Protein AF-A0A7C2I4U8-F1 (afdb_monomer_lite)

pLDDT: mean 87.59, std 16.63, range [35.12, 98.44]

Secondary structure (DSSP, 8-state):
-------SS-------TT----SS-SEEGGGEEEETTEEEEPP--BTTTBEETTSTT-TTSS--EEEEETTEEEEEEEE-TTGGG--S-EEEEEEEES-----

Foldseek 3Di:
DDDDDDPDLDPDDDPQPPFDFDPDAAWDFQQWDDDPNDIWHFAADPVRGIAHRHHDCTRRNDDWDWDDDDQKIKTWDWQDACRRRDGHIDIDIDIGGNDDPDD

Radius of gyration: 15.9 Å; chains: 1; bounding box: 35×32×45 Å

Sequence (103 aa):
MCGDEDHGQAVWPHPYFGATIGRVANRIAGGRFTLDGREYHLASHEQGRTHLHGGNTGFDKVLWSAEISRNRVVFSYQSPHGEEGYPGTLAVTAILPSRIRGS

Structure (mmCIF, N/CA/C/O backbone):
data_AF-A0A7C2I4U8-F1
#
_entry.id   AF-A0A7C2I4U8-F1
#
loop_
_atom_site.group_PDB
_atom_site.id
_atom_site.type_symbol
_atom_site.label_atom_id
_atom_site.label_alt_id
_atom_site.label_comp_id
_atom_site.label_asym_id
_atom_site.label_entity_id
_atom_site.label_seq_id
_atom_site.pdbx_PDB_ins_code
_atom_site.Cartn_x
_atom_site.Cartn_y
_atom_site.Cartn_z
_atom_site.occupancy
_atom_site.B_iso_or_equiv
_atom_site.auth_seq_id
_atom_site.auth_comp_id
_atom_site.auth_asym_id
_atom_site.auth_atom_id
_atom_site.pdbx_PDB_model_num
ATOM 1 N N . MET 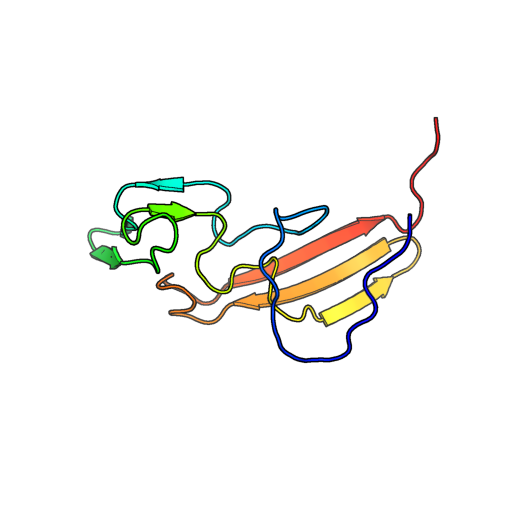A 1 1 ? 9.367 18.729 -17.547 1.00 35.12 1 MET A N 1
ATOM 2 C CA . MET A 1 1 ? 9.688 19.338 -16.244 1.00 35.12 1 MET A CA 1
ATOM 3 C C . MET A 1 1 ? 10.169 18.191 -15.370 1.00 35.12 1 MET A C 1
ATOM 5 O O . MET A 1 1 ? 9.341 17.396 -14.948 1.00 35.12 1 MET A O 1
ATOM 9 N N . CYS A 1 2 ? 11.498 18.008 -15.315 1.00 41.38 2 CYS A N 1
ATOM 10 C CA . CYS A 1 2 ? 12.206 17.084 -14.410 1.00 41.38 2 CYS A CA 1
ATOM 11 C C . CYS A 1 2 ? 11.781 17.393 -12.969 1.00 41.38 2 CYS A C 1
ATOM 13 O O . CYS A 1 2 ? 11.530 18.557 -12.686 1.00 41.38 2 CYS A O 1
ATOM 15 N N . GLY A 1 3 ? 11.598 16.438 -12.062 1.00 46.59 3 GLY A N 1
ATOM 16 C CA . GLY A 1 3 ? 12.517 15.354 -11.722 1.00 46.59 3 GLY A CA 1
ATOM 17 C C . GLY A 1 3 ? 13.136 15.772 -10.393 1.00 46.59 3 GLY A C 1
ATOM 18 O O . GLY A 1 3 ? 14.117 16.506 -10.399 1.00 46.59 3 GLY A O 1
ATOM 19 N N . ASP A 1 4 ? 12.482 15.406 -9.291 1.00 56.62 4 ASP A N 1
ATOM 20 C CA . ASP A 1 4 ? 12.911 15.789 -7.947 1.00 56.62 4 ASP A CA 1
ATOM 21 C C . ASP A 1 4 ? 14.096 14.905 -7.539 1.00 56.62 4 ASP A C 1
ATOM 23 O O . ASP A 1 4 ? 13.940 13.734 -7.189 1.00 56.62 4 ASP A O 1
ATOM 27 N N . GLU A 1 5 ? 15.299 15.466 -7.651 1.00 54.88 5 GLU A N 1
ATOM 28 C CA . GLU A 1 5 ? 16.519 14.924 -7.061 1.00 54.88 5 GLU A CA 1
ATOM 29 C C . GLU A 1 5 ? 16.598 15.388 -5.602 1.00 54.88 5 GLU A C 1
ATOM 31 O O . GLU A 1 5 ? 17.032 16.505 -5.327 1.00 54.88 5 GLU A O 1
ATOM 36 N N . ASP A 1 6 ? 16.201 14.534 -4.657 1.00 49.16 6 ASP A N 1
ATOM 37 C CA . ASP A 1 6 ? 16.681 14.662 -3.281 1.00 49.16 6 ASP A CA 1
ATOM 38 C C . ASP A 1 6 ? 16.892 13.282 -2.644 1.00 49.16 6 ASP A C 1
ATOM 40 O O . ASP A 1 6 ? 15.970 12.488 -2.456 1.00 49.16 6 ASP A O 1
ATOM 44 N N . HIS A 1 7 ? 18.153 12.977 -2.333 1.00 51.78 7 HIS A N 1
ATOM 45 C CA . HIS A 1 7 ? 18.587 11.752 -1.661 1.00 51.78 7 HIS A CA 1
ATOM 46 C C . HIS A 1 7 ? 18.585 11.942 -0.136 1.00 51.78 7 HIS A C 1
ATOM 48 O O . HIS A 1 7 ? 19.561 11.639 0.553 1.00 51.78 7 HIS A O 1
ATOM 54 N N . GLY A 1 8 ? 17.467 12.434 0.394 1.00 42.47 8 GLY A N 1
ATOM 55 C CA . GLY A 1 8 ? 17.166 12.493 1.818 1.00 42.47 8 GLY A CA 1
ATOM 56 C C . GLY A 1 8 ? 15.919 11.665 2.108 1.00 42.47 8 GLY A C 1
ATOM 57 O O . GLY A 1 8 ? 14.908 11.811 1.433 1.00 42.47 8 GLY A O 1
ATOM 58 N N . GLN A 1 9 ? 15.968 10.797 3.120 1.00 48.50 9 GLN A N 1
ATOM 59 C CA . GLN A 1 9 ? 14.842 9.982 3.618 1.00 48.50 9 GLN A CA 1
ATOM 60 C C . GLN A 1 9 ? 13.753 10.844 4.305 1.00 48.50 9 GLN A C 1
ATOM 62 O O . GLN A 1 9 ? 13.263 10.515 5.384 1.00 48.50 9 GLN A O 1
ATOM 67 N N . ALA A 1 10 ? 13.402 11.987 3.718 1.00 46.66 10 ALA A N 1
ATOM 68 C CA . ALA A 1 10 ? 12.317 12.856 4.133 1.00 46.66 10 ALA A CA 1
ATOM 69 C C . ALA A 1 10 ? 11.235 12.789 3.056 1.00 46.66 10 ALA A C 1
ATOM 71 O O . ALA A 1 10 ? 11.363 13.370 1.982 1.00 46.66 10 ALA A O 1
ATOM 72 N N . VAL A 1 11 ? 10.166 12.044 3.340 1.00 57.84 11 VAL A N 1
ATOM 73 C CA . VAL A 1 11 ? 9.030 11.922 2.424 1.00 57.84 11 VAL A CA 1
ATOM 74 C C . VAL A 1 11 ? 8.249 13.231 2.456 1.00 57.84 11 VAL A C 1
ATOM 76 O O . VAL A 1 11 ? 7.450 13.478 3.361 1.00 57.84 11 VAL A O 1
ATOM 79 N N . TRP A 1 12 ? 8.539 14.118 1.508 1.00 60.38 12 TRP A N 1
ATOM 80 C CA . TRP A 1 12 ? 7.804 15.368 1.366 1.00 60.38 12 TRP A CA 1
ATOM 81 C C . TRP A 1 12 ? 6.368 15.064 0.916 1.00 60.38 12 TRP A C 1
ATOM 83 O O . TRP A 1 12 ? 6.167 14.186 0.073 1.00 60.38 12 TRP A O 1
ATOM 93 N N . PRO A 1 13 ? 5.343 15.747 1.455 1.00 67.31 13 PRO A N 1
ATOM 94 C CA . PRO A 1 13 ? 3.971 15.541 1.012 1.00 67.31 13 PRO A CA 1
ATOM 95 C C . PRO A 1 13 ? 3.834 15.848 -0.485 1.00 67.31 13 PRO A C 1
ATOM 97 O O . PRO A 1 13 ? 3.997 16.987 -0.916 1.00 67.31 13 PRO A O 1
ATOM 100 N N . HIS A 1 14 ? 3.496 14.829 -1.273 1.00 75.62 14 HIS A N 1
ATOM 101 C CA . HIS A 1 14 ? 3.200 14.939 -2.700 1.00 75.62 14 HIS A CA 1
ATOM 102 C C . HIS A 1 14 ? 1.784 14.409 -2.982 1.00 75.62 14 HIS A C 1
ATOM 104 O O . HIS A 1 14 ? 1.302 13.512 -2.287 1.00 75.62 14 HIS A O 1
ATOM 110 N N . PRO A 1 15 ? 1.083 14.910 -4.012 1.00 81.94 15 PRO A N 1
ATOM 111 C CA . PRO A 1 15 ? -0.292 14.512 -4.313 1.00 81.94 15 PRO A CA 1
ATOM 112 C C . PRO A 1 15 ? -0.345 13.204 -5.129 1.00 81.94 15 PRO A C 1
ATOM 114 O O . PRO A 1 15 ? -1.129 13.084 -6.066 1.00 81.94 15 PRO A O 1
ATOM 117 N N . TYR A 1 16 ? 0.493 12.220 -4.777 1.00 84.19 16 TYR A N 1
ATOM 118 C CA . TYR A 1 16 ? 0.466 10.858 -5.337 1.00 84.19 16 TYR A CA 1
ATOM 119 C C . TYR A 1 16 ? 0.740 10.726 -6.853 1.00 84.19 16 TYR A C 1
ATOM 121 O O . TYR A 1 16 ? 0.333 9.742 -7.474 1.00 84.19 16 TYR A O 1
ATOM 129 N N . PHE A 1 17 ? 1.423 11.691 -7.478 1.00 86.88 17 PHE A N 1
ATOM 130 C CA . PHE A 1 17 ? 1.680 11.669 -8.923 1.00 86.88 17 PHE A CA 1
ATOM 131 C C . PHE A 1 17 ? 2.424 10.405 -9.377 1.00 86.88 17 PHE A C 1
ATOM 133 O O . PHE A 1 17 ? 3.529 10.130 -8.923 1.00 86.88 17 PHE A O 1
ATOM 140 N N . GLY A 1 18 ? 1.819 9.648 -10.300 1.00 88.75 18 GLY A N 1
ATOM 141 C CA . GLY A 1 18 ? 2.433 8.468 -10.923 1.00 88.75 18 GLY A CA 1
ATOM 142 C C . GLY A 1 18 ? 2.720 7.294 -9.976 1.00 88.75 18 GLY A C 1
ATOM 143 O O . GLY A 1 18 ? 3.333 6.319 -10.406 1.00 88.75 18 GLY A O 1
ATOM 144 N N . ALA A 1 19 ? 2.294 7.372 -8.713 1.00 93.31 19 ALA A N 1
ATOM 145 C CA . ALA A 1 19 ? 2.606 6.382 -7.692 1.00 93.31 19 ALA A CA 1
ATOM 146 C C . ALA A 1 19 ? 1.663 5.170 -7.740 1.00 93.31 19 ALA A C 1
ATOM 148 O O . ALA A 1 19 ? 0.501 5.260 -8.144 1.00 93.31 19 ALA A O 1
ATOM 149 N N . THR A 1 20 ? 2.155 4.027 -7.256 1.00 96.12 20 THR A N 1
ATOM 150 C CA . THR A 1 20 ? 1.295 2.887 -6.915 1.00 96.12 20 THR A CA 1
ATOM 151 C C . THR A 1 20 ? 0.696 3.123 -5.533 1.00 96.12 20 THR A C 1
ATOM 153 O O . THR A 1 20 ? 1.425 3.399 -4.587 1.00 96.12 20 THR A O 1
ATOM 156 N N . ILE A 1 21 ? -0.625 3.002 -5.407 1.00 96.88 21 ILE A N 1
ATOM 157 C CA . ILE A 1 21 ? -1.349 3.301 -4.168 1.00 96.88 21 ILE A CA 1
ATOM 158 C C . ILE A 1 21 ? -1.856 2.023 -3.514 1.00 96.88 21 ILE A C 1
ATOM 160 O O . ILE A 1 21 ? -2.464 1.185 -4.179 1.00 96.88 21 ILE A O 1
ATOM 164 N N . GLY A 1 22 ? -1.668 1.899 -2.200 1.00 95.94 22 GLY A N 1
ATOM 165 C CA . GLY A 1 22 ? -2.183 0.769 -1.442 1.00 95.94 22 GLY A CA 1
ATOM 166 C C . GLY A 1 22 ? -1.694 0.711 0.008 1.00 95.94 22 GLY A C 1
ATOM 167 O O . GLY A 1 22 ? -0.878 1.529 0.418 1.00 95.94 22 GLY A O 1
ATOM 168 N N . ARG A 1 23 ? -2.187 -0.247 0.808 1.00 96.38 23 ARG A N 1
ATOM 169 C CA . ARG A 1 23 ? -2.972 -1.432 0.372 1.00 96.38 23 ARG A CA 1
ATOM 170 C C . ARG A 1 23 ? -4.367 -1.137 -0.180 1.00 96.38 23 ARG A C 1
ATOM 172 O O . ARG A 1 23 ? -4.800 -1.831 -1.094 1.00 96.38 23 ARG A O 1
ATOM 179 N N . VAL A 1 24 ? -5.045 -0.107 0.324 1.00 97.19 24 VAL A N 1
ATOM 180 C CA . VAL A 1 24 ? -6.345 0.341 -0.199 1.00 97.19 24 VAL A CA 1
ATOM 181 C C . VAL A 1 24 ? -6.217 1.751 -0.758 1.00 97.19 24 VAL A C 1
ATOM 183 O O . VAL A 1 24 ? -5.786 2.678 -0.074 1.00 97.19 24 VAL A O 1
ATOM 186 N N . ALA A 1 25 ? -6.599 1.918 -2.023 1.00 95.75 25 ALA A N 1
ATOM 187 C CA . ALA A 1 25 ? -6.715 3.234 -2.630 1.00 95.75 25 ALA A CA 1
ATOM 188 C C . ALA A 1 25 ? -7.993 3.941 -2.155 1.00 95.75 25 ALA A C 1
ATOM 190 O O . ALA A 1 25 ? -9.033 3.314 -1.969 1.00 95.75 25 ALA A O 1
ATOM 191 N N . ASN A 1 26 ? -7.927 5.269 -2.048 1.00 94.75 26 ASN A N 1
ATOM 192 C CA . ASN A 1 26 ? -9.013 6.130 -1.582 1.00 94.75 26 ASN A CA 1
ATOM 193 C C . ASN A 1 26 ? -9.330 5.937 -0.085 1.00 94.75 26 ASN A C 1
ATOM 195 O O . ASN A 1 26 ? -8.435 5.593 0.683 1.00 94.75 26 ASN A O 1
ATOM 199 N N . ARG A 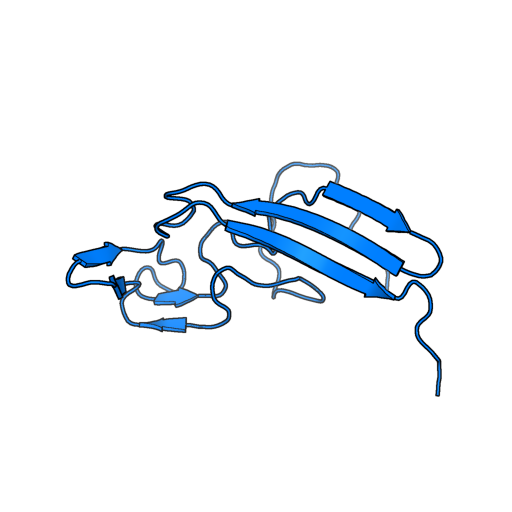1 27 ? -10.550 6.287 0.336 1.00 96.81 27 ARG A N 1
ATOM 200 C CA . ARG A 1 27 ? -10.946 6.502 1.730 1.00 96.81 27 ARG A CA 1
ATOM 201 C C . ARG A 1 27 ? -11.600 5.276 2.359 1.00 96.81 27 ARG A C 1
ATOM 203 O O . ARG A 1 27 ? -12.542 4.722 1.801 1.00 96.81 27 ARG A O 1
ATOM 210 N N . ILE A 1 28 ? -11.190 4.959 3.584 1.00 96.88 28 ILE A N 1
ATOM 211 C CA . ILE A 1 28 ? -11.926 4.107 4.521 1.00 96.88 28 ILE A CA 1
ATOM 212 C C . ILE A 1 28 ? -12.421 4.997 5.663 1.00 96.88 28 ILE A C 1
ATOM 214 O O . ILE A 1 28 ? -11.636 5.559 6.438 1.00 96.88 28 ILE A O 1
ATOM 218 N N . ALA A 1 29 ? -13.743 5.147 5.738 1.00 95.19 29 ALA A N 1
ATOM 219 C CA . ALA A 1 29 ? -14.402 6.007 6.711 1.00 95.19 29 ALA A CA 1
ATOM 220 C C . ALA A 1 29 ? -14.103 5.556 8.149 1.00 95.19 29 ALA A C 1
ATOM 222 O O . ALA A 1 29 ? -14.192 4.374 8.475 1.00 95.19 29 ALA A O 1
ATOM 223 N N . GLY A 1 30 ? -13.737 6.504 9.014 1.00 95.06 30 GLY A N 1
ATOM 224 C CA . GLY A 1 30 ? -13.404 6.214 10.412 1.00 95.06 30 GLY A CA 1
ATOM 225 C C . GLY A 1 30 ? -12.107 5.423 10.601 1.00 95.06 30 GLY A C 1
ATOM 226 O O . GLY A 1 30 ? -11.840 4.998 11.724 1.00 95.06 30 GLY A O 1
ATOM 227 N N . GLY A 1 31 ? -11.352 5.179 9.519 1.00 96.31 31 GLY A N 1
ATOM 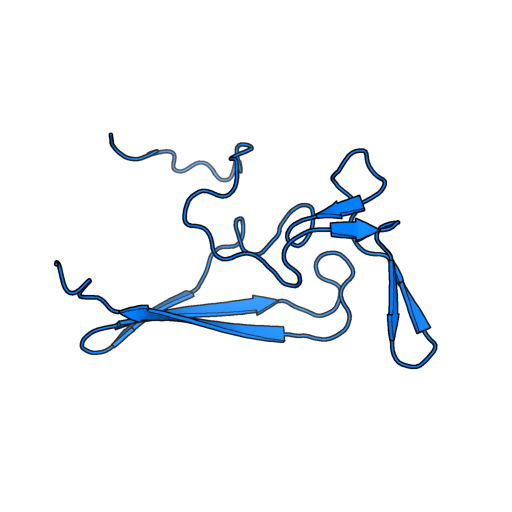228 C CA . GLY A 1 31 ? -10.106 4.422 9.545 1.00 96.31 31 GLY A CA 1
ATOM 229 C C . GLY A 1 31 ? -10.259 3.036 10.148 1.00 96.31 31 GLY A C 1
ATOM 230 O O . GLY A 1 31 ? -9.381 2.592 10.874 1.00 96.31 31 GLY A O 1
ATOM 231 N N . ARG A 1 32 ? -11.389 2.366 9.921 1.00 96.94 32 ARG A N 1
ATOM 232 C CA . ARG A 1 32 ? -11.631 1.032 10.465 1.00 96.94 32 ARG A CA 1
ATOM 233 C C . ARG A 1 32 ? -12.507 0.202 9.552 1.00 96.94 32 ARG A C 1
ATOM 235 O O . ARG A 1 32 ? -13.301 0.739 8.784 1.00 96.94 32 ARG A O 1
ATOM 242 N N . PHE A 1 33 ? -12.367 -1.107 9.660 1.00 97.12 33 PHE A N 1
ATOM 243 C CA . PHE A 1 33 ? -13.213 -2.070 8.968 1.00 97.12 33 PHE A CA 1
ATOM 244 C C . PHE A 1 33 ? -13.303 -3.363 9.778 1.00 97.12 33 PHE A C 1
ATOM 246 O O . PHE A 1 33 ? -12.503 -3.604 10.683 1.00 97.12 33 PHE A O 1
ATOM 253 N N . THR A 1 34 ? -14.278 -4.202 9.442 1.00 97.81 34 THR A N 1
ATOM 254 C CA . THR A 1 34 ? -14.457 -5.518 10.057 1.00 97.81 34 THR A CA 1
ATOM 255 C C . THR A 1 34 ? -14.088 -6.603 9.055 1.00 97.81 34 THR A C 1
ATOM 257 O O . THR A 1 34 ? -14.538 -6.568 7.912 1.00 97.81 34 THR A O 1
ATOM 260 N N . LEU A 1 35 ? -13.294 -7.575 9.494 1.00 97.06 35 LEU A N 1
ATOM 261 C CA . LEU A 1 35 ? -12.960 -8.780 8.740 1.00 97.06 35 LEU A CA 1
ATOM 262 C C . LEU A 1 35 ? -13.106 -9.979 9.678 1.00 97.06 35 LEU A C 1
ATOM 264 O O . LEU A 1 35 ? -12.586 -9.951 10.791 1.00 97.06 35 LEU A O 1
ATOM 268 N N . ASP A 1 36 ? -13.863 -10.990 9.255 1.00 97.00 36 ASP A N 1
ATOM 269 C CA . ASP A 1 36 ? -14.142 -12.208 10.033 1.00 97.00 36 ASP A CA 1
ATOM 270 C C . ASP A 1 36 ? -14.630 -11.932 11.469 1.00 97.00 36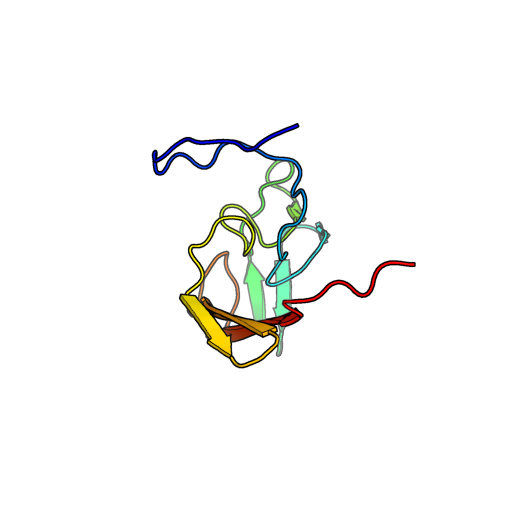 ASP A C 1
ATOM 272 O O . ASP A 1 36 ? -14.223 -12.571 12.436 1.00 97.00 36 ASP A O 1
ATOM 276 N N . GLY A 1 37 ? -15.497 -10.926 11.620 1.00 97.44 37 GLY A N 1
ATOM 277 C CA . GLY A 1 37 ? -16.065 -10.527 12.913 1.00 97.44 37 GLY A CA 1
ATOM 278 C C . GLY A 1 37 ? -15.112 -9.749 13.827 1.00 97.44 37 GLY A C 1
ATOM 279 O O . GLY A 1 37 ? -15.521 -9.339 14.912 1.00 97.44 37 GLY A O 1
ATOM 280 N N . ARG A 1 38 ? -13.869 -9.494 13.402 1.00 97.38 38 ARG A N 1
ATOM 281 C CA . ARG A 1 38 ? -12.899 -8.675 14.134 1.00 97.38 38 ARG A CA 1
ATOM 282 C C . ARG A 1 38 ? -12.788 -7.283 13.523 1.00 97.38 38 ARG A C 1
ATOM 284 O O . ARG A 1 38 ? -12.623 -7.136 12.314 1.00 97.38 38 ARG A O 1
ATOM 291 N N . GLU A 1 39 ? -12.859 -6.258 14.368 1.00 97.81 39 GLU A N 1
ATOM 292 C CA . GLU A 1 39 ? -12.595 -4.874 13.968 1.00 97.81 39 GLU A CA 1
ATOM 293 C C . GLU A 1 39 ? -11.084 -4.607 13.907 1.00 97.81 39 GLU A C 1
ATOM 295 O O . GLU A 1 39 ? -10.319 -5.025 14.782 1.00 97.81 39 GLU A O 1
ATOM 300 N N . TYR A 1 40 ? -10.664 -3.911 12.854 1.00 97.81 40 TYR A N 1
ATOM 301 C CA . TYR A 1 40 ? -9.298 -3.456 12.633 1.00 97.81 40 TYR A CA 1
ATOM 302 C C . TYR A 1 40 ? -9.279 -1.939 12.524 1.00 97.81 40 TYR A C 1
ATOM 304 O O . TYR A 1 40 ? -10.070 -1.358 11.780 1.00 97.81 40 TYR A O 1
ATOM 312 N N . HIS A 1 41 ? -8.346 -1.314 13.239 1.00 97.50 41 HIS A N 1
ATOM 313 C CA . HIS A 1 41 ? -8.094 0.119 13.169 1.00 97.50 41 HIS A CA 1
ATOM 314 C C . HIS A 1 41 ? -6.868 0.376 12.301 1.00 97.50 41 HIS A C 1
ATOM 316 O O . HIS A 1 41 ? -5.797 -0.180 12.535 1.00 97.50 41 HIS A O 1
ATOM 322 N N . LEU A 1 42 ? -7.051 1.233 11.309 1.00 97.44 42 LEU A N 1
ATOM 323 C CA . LEU A 1 42 ? -6.048 1.674 10.362 1.00 97.44 42 LEU A CA 1
ATOM 324 C C . LEU A 1 42 ? -5.537 3.066 10.727 1.00 97.44 42 LEU A C 1
ATOM 326 O O . LEU A 1 42 ? -6.249 3.891 11.310 1.00 97.44 42 LEU A O 1
ATOM 330 N N . ALA A 1 43 ? -4.311 3.361 10.313 1.00 95.56 43 ALA A N 1
ATOM 331 C CA . ALA A 1 43 ? -3.733 4.688 10.456 1.00 95.56 43 ALA A CA 1
ATOM 332 C C . ALA A 1 43 ? -4.573 5.738 9.710 1.00 95.56 43 ALA A C 1
ATOM 334 O O . ALA A 1 43 ? -4.761 5.660 8.500 1.00 95.56 43 ALA A O 1
ATOM 335 N N . SER A 1 44 ? -5.096 6.736 10.413 1.00 92.31 44 SER A N 1
ATOM 336 C CA . SER A 1 44 ? -5.932 7.774 9.802 1.00 92.31 44 SER A CA 1
ATOM 337 C C . SER A 1 44 ? -5.148 9.064 9.654 1.00 92.31 44 SER A C 1
ATOM 339 O O . SER A 1 44 ? -4.768 9.665 10.654 1.00 92.31 44 SER A O 1
ATOM 341 N N . HIS A 1 45 ? -4.931 9.503 8.415 1.00 86.88 45 HIS A N 1
ATOM 342 C CA . HIS A 1 45 ? -4.109 10.682 8.127 1.00 86.88 45 HIS A CA 1
ATOM 343 C C . HIS A 1 45 ? -4.910 11.873 7.582 1.00 86.88 45 HIS A C 1
ATOM 345 O O . HIS A 1 45 ? -4.520 13.024 7.763 1.00 86.88 45 HIS A O 1
ATOM 351 N N . GLU A 1 46 ? -6.088 11.637 6.997 1.00 87.81 46 GLU A N 1
ATOM 352 C CA . GLU A 1 46 ? -6.958 12.714 6.540 1.00 87.81 46 GLU A CA 1
ATOM 353 C C . GLU A 1 46 ? -7.750 13.207 7.753 1.00 87.81 46 GLU A C 1
ATOM 355 O O . GLU A 1 46 ? -8.670 12.542 8.243 1.00 87.81 46 GLU A O 1
ATOM 360 N N . GLN A 1 47 ? -7.308 14.349 8.289 1.00 88.25 47 GLN A N 1
ATOM 361 C CA . GLN A 1 47 ? -7.853 14.985 9.494 1.00 88.25 47 GLN A CA 1
ATOM 362 C C . GLN A 1 47 ? -7.890 14.056 10.725 1.00 88.25 47 GLN A C 1
ATOM 364 O O . GLN A 1 47 ? -8.709 14.249 11.621 1.00 88.25 47 GLN A O 1
ATOM 369 N N . GLY A 1 48 ? -7.051 13.014 10.760 1.00 85.56 48 GLY A N 1
ATOM 370 C CA . GLY A 1 48 ? -7.041 12.010 11.830 1.00 85.56 48 GLY A CA 1
ATOM 371 C C . GLY A 1 48 ? -8.279 11.104 11.881 1.00 85.56 48 GLY A C 1
ATOM 372 O O . GLY A 1 48 ? -8.450 10.365 12.846 1.00 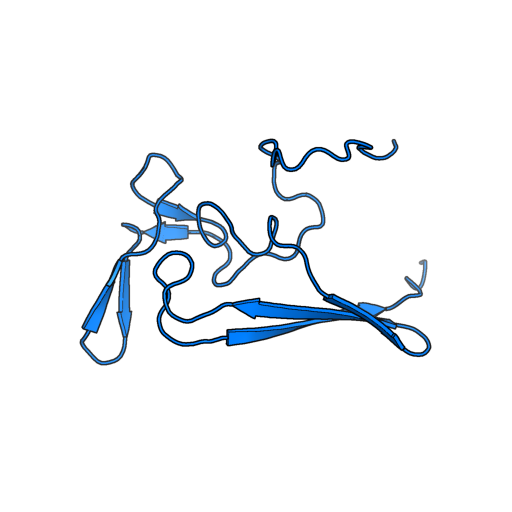85.56 48 GLY A O 1
ATOM 373 N N . ARG A 1 49 ? -9.166 11.161 10.878 1.00 90.69 49 ARG A N 1
ATOM 374 C CA . ARG A 1 49 ? -10.476 10.478 10.900 1.00 90.69 49 ARG A CA 1
ATOM 375 C C . ARG A 1 49 ? -10.653 9.454 9.796 1.00 90.69 49 ARG A C 1
ATOM 377 O O . ARG A 1 49 ? -11.416 8.505 9.960 1.00 90.69 49 ARG A O 1
ATOM 384 N N . THR A 1 50 ? -10.005 9.681 8.664 1.00 93.81 50 THR A N 1
ATOM 385 C CA . THR A 1 50 ? -10.158 8.847 7.481 1.00 93.81 50 THR A CA 1
ATOM 386 C C . THR A 1 50 ? -8.807 8.253 7.123 1.00 93.81 50 THR A C 1
ATOM 388 O O . THR A 1 50 ? -7.790 8.953 7.049 1.00 93.81 50 THR A O 1
ATOM 391 N N . HIS A 1 51 ? -8.803 6.945 6.893 1.00 96.44 51 HIS A N 1
ATOM 392 C CA . HIS A 1 51 ? -7.667 6.273 6.286 1.00 96.44 51 HIS A CA 1
ATOM 393 C C . HIS A 1 51 ? -7.742 6.515 4.783 1.00 96.44 51 HIS A C 1
ATOM 395 O O . HIS A 1 51 ? -8.748 6.174 4.164 1.00 96.44 51 HIS A O 1
ATOM 401 N N . LEU A 1 52 ? -6.728 7.146 4.205 1.00 95.94 52 LEU A N 1
ATOM 402 C CA . LEU A 1 52 ? -6.710 7.515 2.798 1.00 95.94 52 LEU A CA 1
ATOM 403 C C . LEU A 1 52 ? -5.424 6.976 2.155 1.00 95.94 52 LEU A C 1
ATOM 405 O O . LEU A 1 52 ? -4.352 7.019 2.745 1.00 95.94 52 LEU A O 1
ATOM 409 N N . HIS A 1 53 ? -5.558 6.406 0.955 1.00 95.88 53 HIS A N 1
ATOM 410 C CA . HIS A 1 53 ? -4.440 5.981 0.099 1.00 95.88 53 HIS A CA 1
ATOM 411 C C . HIS A 1 53 ? -3.385 5.086 0.774 1.00 95.88 53 HIS A C 1
ATOM 413 O O . HIS A 1 53 ? -2.208 5.143 0.433 1.00 95.88 53 HIS A O 1
ATOM 419 N N . GLY A 1 54 ? -3.809 4.221 1.694 1.00 95.31 54 GLY A N 1
ATOM 420 C CA . GLY A 1 54 ? -2.911 3.296 2.379 1.00 95.31 54 GLY A CA 1
ATOM 421 C C . GLY A 1 54 ? -2.334 3.811 3.691 1.00 95.31 54 GLY A C 1
ATOM 422 O O . GLY A 1 54 ? -1.698 3.025 4.378 1.00 95.31 54 GLY A O 1
ATOM 423 N N . GLY A 1 55 ? -2.620 5.055 4.088 1.00 94.50 55 GLY A N 1
ATOM 424 C CA . GLY A 1 55 ? -2.277 5.590 5.405 1.00 94.50 55 GLY A CA 1
ATOM 425 C C . GLY A 1 55 ? -1.112 6.574 5.379 1.00 94.50 55 GLY A C 1
ATOM 426 O O . GLY A 1 55 ? -0.914 7.319 4.416 1.00 94.50 55 GLY A O 1
ATOM 427 N N . ASN A 1 56 ? -0.355 6.618 6.472 1.00 93.38 56 ASN A N 1
ATOM 428 C CA . ASN A 1 56 ? 0.770 7.535 6.629 1.00 93.38 56 ASN A CA 1
ATOM 429 C C . ASN A 1 56 ? 1.890 7.182 5.643 1.00 93.38 56 ASN A C 1
ATOM 431 O O . ASN A 1 56 ? 2.266 8.015 4.813 1.00 93.38 56 ASN A O 1
ATOM 435 N N . THR A 1 57 ? 2.335 5.926 5.671 1.00 93.81 57 THR A N 1
ATOM 436 C CA . THR A 1 57 ? 3.376 5.351 4.815 1.00 93.81 57 THR A CA 1
ATOM 437 C C . THR A 1 57 ? 2.762 4.288 3.903 1.00 93.81 57 THR A C 1
ATOM 439 O O . THR A 1 57 ? 3.025 3.094 4.025 1.00 93.81 57 THR A O 1
ATOM 442 N N . GLY A 1 58 ? 1.894 4.734 2.992 1.00 94.50 58 GLY A N 1
ATOM 443 C CA . GLY A 1 58 ? 1.319 3.886 1.949 1.00 94.50 58 GLY A CA 1
ATOM 444 C C . GLY A 1 58 ? 2.351 3.446 0.906 1.00 94.50 58 GLY A C 1
ATOM 445 O O . GLY A 1 58 ? 3.519 3.839 0.928 1.00 94.50 58 GLY A O 1
ATOM 446 N N . PHE A 1 59 ? 1.905 2.642 -0.057 1.00 96.94 59 PHE A N 1
ATOM 447 C CA . PHE A 1 59 ? 2.742 2.120 -1.149 1.00 96.94 59 PHE A CA 1
ATOM 448 C C . PHE A 1 59 ? 3.438 3.188 -2.005 1.00 96.94 59 PHE A C 1
ATOM 450 O O . PHE A 1 59 ? 4.417 2.880 -2.686 1.00 96.94 59 PHE A O 1
ATOM 457 N N . ASP A 1 60 ? 2.966 4.429 -1.941 1.00 94.81 60 ASP A N 1
ATOM 458 C CA . ASP A 1 60 ? 3.576 5.599 -2.560 1.00 94.81 60 ASP A CA 1
ATOM 459 C C . ASP A 1 60 ? 4.890 6.031 -1.889 1.00 94.81 60 ASP A C 1
ATOM 461 O O . ASP A 1 60 ? 5.686 6.719 -2.519 1.00 94.81 60 ASP A O 1
ATOM 465 N N . LYS A 1 61 ? 5.127 5.617 -0.637 1.00 93.62 61 LYS A N 1
ATOM 466 C CA . LYS A 1 61 ? 6.244 6.078 0.208 1.00 93.62 61 LYS A CA 1
ATOM 467 C C . LYS A 1 61 ? 7.235 4.983 0.594 1.00 93.62 61 LYS A C 1
ATOM 469 O O . LYS A 1 61 ? 8.208 5.263 1.290 1.00 93.62 61 LYS A O 1
ATOM 474 N N . VAL A 1 62 ? 6.993 3.738 0.189 1.00 95.12 62 VAL A N 1
ATOM 475 C CA . VAL A 1 62 ? 7.887 2.612 0.495 1.00 95.12 62 VAL A CA 1
ATOM 476 C C . VAL A 1 62 ? 8.918 2.412 -0.610 1.00 95.12 62 VAL A C 1
ATOM 478 O O . VAL A 1 62 ? 8.662 2.680 -1.785 1.00 95.12 62 VAL A O 1
ATOM 481 N N . LEU A 1 63 ? 10.088 1.888 -0.243 1.00 95.38 63 LEU A N 1
ATOM 482 C CA . LEU A 1 63 ? 11.095 1.484 -1.215 1.00 95.38 63 LEU A CA 1
ATOM 483 C C . LEU A 1 63 ? 10.746 0.104 -1.786 1.00 95.38 63 LEU A C 1
ATOM 485 O O . LEU A 1 63 ? 10.800 -0.908 -1.086 1.00 95.38 63 LEU A O 1
ATOM 489 N N . TRP A 1 64 ? 10.408 0.071 -3.071 1.00 97.56 64 TRP A N 1
ATOM 490 C CA . TRP A 1 64 ? 10.123 -1.161 -3.802 1.00 97.56 64 TRP A CA 1
ATOM 491 C C . TRP A 1 64 ? 11.414 -1.831 -4.280 1.00 97.56 64 TRP A C 1
ATOM 493 O O . TRP A 1 64 ? 12.337 -1.164 -4.746 1.00 97.56 64 TRP A O 1
ATOM 503 N N . SER A 1 65 ? 11.455 -3.163 -4.234 1.00 97.94 65 SER A N 1
ATOM 504 C CA . SER A 1 65 ? 12.451 -3.925 -4.996 1.00 97.94 65 SER A CA 1
ATOM 505 C C . SER A 1 65 ? 12.076 -3.887 -6.473 1.00 97.94 65 SER A C 1
ATOM 507 O O . SER A 1 65 ? 10.893 -3.954 -6.797 1.00 97.94 65 SER A O 1
ATOM 509 N N . ALA A 1 66 ? 13.054 -3.788 -7.371 1.00 96.81 66 ALA A N 1
ATOM 510 C CA . ALA A 1 66 ? 12.807 -3.699 -8.806 1.00 96.81 66 ALA A CA 1
ATOM 511 C C . ALA A 1 66 ? 13.672 -4.693 -9.588 1.00 96.81 66 ALA A C 1
ATOM 513 O O . ALA A 1 66 ? 14.882 -4.776 -9.384 1.00 96.81 66 ALA A O 1
ATOM 514 N N . GLU A 1 67 ? 13.051 -5.404 -10.525 1.00 96.62 67 GLU A N 1
ATOM 515 C CA . GLU A 1 67 ? 13.717 -6.290 -11.476 1.00 96.62 67 GLU A CA 1
ATOM 516 C C . GLU A 1 67 ? 13.305 -5.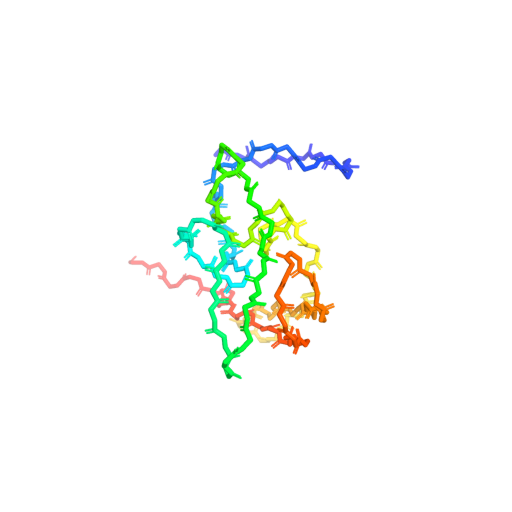926 -12.906 1.00 96.62 67 GLU A C 1
ATOM 518 O O . GLU A 1 67 ? 12.126 -5.733 -13.210 1.00 96.62 67 GLU A O 1
ATOM 523 N N . ILE A 1 68 ? 14.274 -5.857 -13.818 1.00 94.69 68 ILE A N 1
ATOM 524 C CA . ILE A 1 68 ? 14.007 -5.666 -15.245 1.00 94.69 68 ILE A CA 1
ATOM 525 C C . ILE A 1 68 ? 13.946 -7.036 -15.914 1.00 94.69 68 ILE A C 1
ATOM 527 O O . ILE A 1 68 ? 14.914 -7.790 -15.898 1.00 94.69 68 ILE A O 1
ATOM 531 N N . SER A 1 69 ? 12.827 -7.336 -16.572 1.00 90.06 69 SER A N 1
ATOM 532 C CA . SER A 1 69 ? 12.635 -8.597 -17.285 1.00 90.06 69 SER A CA 1
ATOM 533 C C . SER A 1 69 ? 12.137 -8.334 -18.700 1.00 90.06 69 SER A C 1
ATOM 535 O O . SER A 1 69 ? 10.995 -7.933 -18.914 1.00 90.06 69 SER A O 1
ATOM 537 N N . ARG A 1 70 ? 12.989 -8.583 -19.701 1.00 88.19 70 ARG A N 1
ATOM 538 C CA . ARG A 1 70 ? 12.694 -8.366 -21.130 1.00 88.19 70 ARG A CA 1
ATOM 539 C C . ARG A 1 70 ? 12.174 -6.948 -21.418 1.00 88.19 70 ARG A C 1
ATOM 541 O O . ARG A 1 70 ? 12.949 -6.008 -21.529 1.00 88.19 70 ARG A O 1
ATOM 548 N N . ASN A 1 71 ? 10.861 -6.812 -21.580 1.00 92.50 71 ASN A N 1
ATOM 549 C CA . ASN A 1 71 ? 10.152 -5.598 -21.963 1.00 92.50 71 ASN A CA 1
ATOM 550 C C . ASN A 1 71 ? 9.263 -5.051 -20.831 1.00 92.50 71 ASN A C 1
ATOM 552 O O . ASN A 1 71 ? 8.244 -4.415 -21.106 1.00 92.50 71 ASN A O 1
ATOM 556 N N . ARG A 1 72 ? 9.599 -5.344 -19.573 1.00 95.31 72 ARG A N 1
ATOM 557 C CA . ARG A 1 72 ? 8.871 -4.893 -18.383 1.00 95.31 72 ARG A CA 1
ATOM 558 C C . ARG A 1 72 ? 9.812 -4.664 -17.205 1.00 95.31 72 ARG A C 1
ATOM 560 O O . ARG A 1 72 ? 10.889 -5.254 -17.140 1.00 95.31 72 ARG A O 1
ATOM 567 N N . VAL A 1 73 ? 9.357 -3.839 -16.277 1.00 95.88 73 VAL A N 1
ATOM 568 C CA . VAL A 1 73 ? 9.920 -3.667 -14.940 1.00 95.88 73 VAL A CA 1
ATOM 569 C C . VAL A 1 73 ? 8.923 -4.256 -13.949 1.00 95.88 73 VAL A C 1
ATOM 571 O O . VAL A 1 73 ? 7.722 -3.993 -14.038 1.00 95.88 73 VAL A O 1
ATOM 574 N N . VAL A 1 74 ? 9.415 -5.097 -13.052 1.00 96.69 74 VAL A N 1
ATOM 575 C CA . VAL A 1 74 ? 8.648 -5.761 -12.003 1.00 96.69 74 VAL A CA 1
ATOM 576 C C . VAL A 1 74 ? 9.060 -5.138 -10.681 1.00 96.69 74 VAL A C 1
ATOM 578 O O . VAL A 1 74 ? 10.206 -5.275 -10.267 1.00 96.69 74 VAL A O 1
ATOM 581 N N . PHE A 1 75 ? 8.128 -4.453 -10.034 1.00 97.75 75 PHE A N 1
ATOM 582 C CA . PHE A 1 75 ? 8.294 -3.923 -8.690 1.00 97.75 75 PHE A CA 1
ATOM 583 C C . PHE A 1 75 ? 7.676 -4.895 -7.698 1.00 97.75 75 PHE A C 1
ATOM 585 O O . PHE A 1 75 ? 6.542 -5.323 -7.904 1.00 97.75 75 PHE A O 1
ATOM 592 N N . SER A 1 76 ? 8.379 -5.225 -6.622 1.00 98.19 76 SER A N 1
ATOM 593 C CA . SER A 1 76 ? 7.867 -6.071 -5.549 1.00 98.19 76 SER A CA 1
ATOM 594 C C . SER A 1 76 ? 8.061 -5.432 -4.180 1.00 98.19 76 SER A C 1
ATOM 596 O O . SER A 1 76 ? 9.035 -4.722 -3.919 1.00 98.19 76 SER A O 1
ATOM 598 N N . TYR A 1 77 ? 7.091 -5.675 -3.306 1.00 98.44 77 TYR A N 1
ATOM 599 C CA . TYR A 1 77 ? 7.120 -5.222 -1.925 1.00 98.44 77 TYR A CA 1
ATOM 600 C C . TYR A 1 77 ? 6.405 -6.233 -1.032 1.00 98.44 77 TYR A C 1
ATOM 602 O O . TYR A 1 77 ? 5.432 -6.872 -1.442 1.00 98.44 77 TYR A O 1
ATOM 610 N N . GLN A 1 78 ? 6.901 -6.391 0.191 1.00 98.44 78 GLN A N 1
ATOM 611 C CA . GLN A 1 78 ? 6.293 -7.242 1.202 1.00 98.44 78 GLN A CA 1
ATOM 612 C C . GLN A 1 78 ? 5.805 -6.357 2.341 1.00 98.44 78 GLN A C 1
ATOM 614 O O . GLN A 1 78 ? 6.588 -5.936 3.184 1.00 98.44 78 GLN A O 1
ATOM 619 N N . SER A 1 79 ? 4.501 -6.105 2.356 1.00 98.19 79 SER A N 1
ATOM 620 C CA . SER A 1 79 ? 3.829 -5.336 3.397 1.00 98.19 79 SER A CA 1
ATOM 621 C C . SER A 1 79 ? 3.555 -6.265 4.588 1.00 98.19 79 SER A C 1
ATOM 623 O O . SER A 1 79 ? 2.730 -7.178 4.462 1.00 98.19 79 SER A O 1
ATOM 625 N N . PRO A 1 80 ? 4.263 -6.131 5.723 1.00 98.25 80 PRO A N 1
ATOM 626 C CA . PRO A 1 80 ? 4.149 -7.054 6.846 1.00 98.25 80 PRO A CA 1
ATOM 627 C C . PRO A 1 80 ? 2.792 -6.940 7.547 1.00 98.25 80 PRO A C 1
ATOM 629 O O . PRO A 1 80 ? 2.095 -5.929 7.464 1.00 98.25 80 PRO A O 1
ATOM 632 N N . HIS A 1 81 ? 2.409 -7.982 8.283 1.00 98.25 81 HIS A N 1
ATOM 633 C CA . HIS A 1 81 ? 1.264 -7.907 9.188 1.00 98.25 81 HIS A CA 1
ATOM 634 C C . HIS A 1 81 ? 1.358 -6.693 10.127 1.00 98.25 81 HIS A C 1
ATOM 636 O O . HIS A 1 81 ? 2.379 -6.489 10.778 1.00 98.25 81 HIS A O 1
ATOM 642 N N . GLY A 1 82 ? 0.275 -5.919 10.214 1.00 97.69 82 GLY A N 1
ATOM 643 C CA . GLY A 1 82 ? 0.161 -4.751 11.083 1.00 97.69 82 GLY A CA 1
ATOM 644 C C . GLY A 1 82 ? 0.618 -3.438 10.448 1.00 97.69 82 GLY A C 1
ATOM 645 O O . GLY A 1 82 ? 0.353 -2.387 11.027 1.00 97.69 82 GLY A O 1
ATOM 646 N N . GLU A 1 83 ? 1.244 -3.458 9.266 1.00 98.19 83 GLU A N 1
ATOM 647 C CA . GLU A 1 83 ? 1.611 -2.225 8.561 1.00 98.19 83 GLU A CA 1
ATOM 648 C C . GLU A 1 83 ? 0.372 -1.363 8.306 1.00 98.19 83 GLU A C 1
ATOM 650 O O . GLU A 1 83 ? -0.635 -1.858 7.802 1.00 98.19 83 GLU A O 1
ATOM 655 N N . GLU A 1 84 ? 0.432 -0.092 8.718 1.00 97.56 84 GLU A N 1
ATOM 656 C CA . GLU A 1 84 ? -0.677 0.876 8.661 1.00 97.56 84 GLU A CA 1
ATOM 657 C C . GLU A 1 84 ? -1.986 0.386 9.329 1.00 97.56 84 GLU A C 1
ATOM 659 O O . GLU A 1 84 ? -3.053 0.966 9.127 1.00 97.56 84 GLU A O 1
ATOM 664 N N . GLY A 1 85 ? -1.904 -0.661 10.165 1.00 97.50 85 GLY A N 1
ATOM 665 C CA . GLY A 1 85 ? -3.021 -1.311 10.859 1.00 97.50 85 GLY A CA 1
ATOM 666 C C . GLY A 1 85 ? -3.644 -2.505 10.121 1.00 97.50 85 GLY A C 1
ATOM 667 O O . GLY A 1 85 ? -4.575 -3.130 10.636 1.00 97.50 85 GLY A O 1
ATOM 668 N N . TYR A 1 86 ? -3.152 -2.859 8.931 1.00 98.00 86 TYR A N 1
ATOM 669 C CA . TYR A 1 86 ? -3.732 -3.934 8.128 1.00 98.00 86 TYR A CA 1
ATOM 670 C C . TYR A 1 86 ? -3.383 -5.340 8.660 1.00 98.00 86 TYR A C 1
ATOM 672 O O . TYR A 1 86 ? -2.219 -5.635 8.948 1.00 98.00 86 TYR A O 1
ATOM 680 N N . PRO A 1 87 ? -4.349 -6.278 8.728 1.00 97.94 87 PRO A N 1
ATOM 681 C CA . PRO A 1 87 ? -4.062 -7.675 9.021 1.00 97.94 87 PRO A CA 1
ATOM 682 C C . PRO A 1 87 ? -3.357 -8.387 7.861 1.00 97.94 87 PRO A C 1
ATOM 684 O O . PRO A 1 87 ? -3.492 -8.010 6.699 1.00 97.94 87 PRO A O 1
ATOM 687 N N . GLY A 1 88 ? -2.634 -9.460 8.193 1.00 97.88 88 GLY A N 1
ATOM 688 C CA . GLY A 1 88 ? -1.899 -10.290 7.240 1.00 97.88 88 GLY A CA 1
ATOM 689 C C . GLY A 1 88 ? -0.668 -9.625 6.618 1.00 97.88 88 GLY A C 1
ATOM 690 O O . GLY A 1 88 ? -0.588 -8.404 6.477 1.00 97.88 88 GLY A O 1
ATOM 691 N N . THR A 1 89 ? 0.293 -10.459 6.232 1.00 98.44 89 THR A N 1
ATOM 692 C CA . THR A 1 89 ? 1.398 -10.056 5.358 1.00 98.44 89 THR A CA 1
ATOM 693 C C . THR A 1 89 ? 0.929 -10.144 3.909 1.00 98.44 89 THR A C 1
ATOM 695 O O . THR A 1 89 ? 0.386 -11.171 3.504 1.00 98.44 89 THR A O 1
ATOM 698 N N . LEU A 1 90 ? 1.154 -9.091 3.127 1.00 98.44 90 LEU A N 1
ATOM 699 C CA . LEU A 1 90 ? 0.819 -9.025 1.709 1.00 98.44 90 LEU A CA 1
ATOM 700 C C . LEU A 1 90 ? 2.099 -8.911 0.877 1.00 98.44 90 LEU A C 1
ATOM 702 O O . LEU A 1 90 ? 2.793 -7.898 0.932 1.00 98.44 90 LEU A O 1
ATOM 706 N N . ALA A 1 91 ? 2.384 -9.935 0.075 1.00 98.44 91 ALA A N 1
ATOM 707 C CA . ALA A 1 91 ? 3.344 -9.831 -1.017 1.00 98.44 91 ALA A CA 1
ATOM 708 C C . ALA A 1 91 ? 2.634 -9.220 -2.231 1.00 98.44 91 ALA A C 1
ATOM 710 O O . ALA A 1 91 ? 1.638 -9.764 -2.709 1.00 98.44 91 ALA A O 1
ATOM 711 N N . VAL A 1 92 ? 3.125 -8.081 -2.710 1.00 98.06 92 VAL A N 1
ATOM 712 C CA . VAL A 1 92 ? 2.534 -7.339 -3.826 1.00 98.06 92 VAL A CA 1
ATOM 713 C C . VAL A 1 92 ? 3.550 -7.178 -4.949 1.00 98.06 92 VAL A C 1
ATOM 715 O O . VAL A 1 92 ? 4.756 -7.070 -4.722 1.00 98.06 92 VAL A O 1
ATOM 718 N N . THR A 1 93 ? 3.060 -7.192 -6.187 1.00 97.75 93 THR A N 1
ATOM 719 C CA . THR A 1 93 ? 3.872 -6.981 -7.384 1.00 97.75 93 THR A CA 1
ATOM 720 C C . THR A 1 93 ? 3.158 -6.038 -8.343 1.00 97.75 93 THR A C 1
ATOM 722 O O . THR A 1 93 ? 1.998 -6.266 -8.682 1.00 97.75 93 THR A O 1
ATOM 725 N N . ALA A 1 94 ? 3.856 -5.003 -8.806 1.00 96.50 94 ALA A N 1
ATOM 726 C CA . ALA A 1 94 ? 3.404 -4.109 -9.866 1.00 96.50 94 ALA A CA 1
ATOM 727 C C . ALA A 1 94 ? 4.286 -4.308 -11.104 1.00 96.50 94 ALA A C 1
ATOM 729 O O . ALA A 1 94 ? 5.511 -4.265 -11.020 1.00 96.50 94 ALA A O 1
ATOM 730 N N . ILE A 1 95 ? 3.672 -4.552 -12.263 1.00 95.88 95 ILE A N 1
ATOM 731 C CA . ILE A 1 95 ? 4.393 -4.832 -13.510 1.00 95.88 95 ILE A CA 1
ATOM 732 C C . ILE A 1 95 ? 4.109 -3.712 -14.502 1.00 95.88 95 ILE A C 1
ATOM 734 O O . ILE A 1 95 ? 2.973 -3.547 -14.944 1.00 95.88 95 ILE A O 1
ATOM 738 N N . LEU A 1 96 ? 5.148 -2.974 -14.884 1.00 93.62 96 LEU A N 1
ATOM 739 C CA . LEU A 1 96 ? 5.063 -1.901 -15.871 1.00 93.62 96 LEU A CA 1
ATOM 740 C C . LEU A 1 96 ? 5.776 -2.318 -17.162 1.00 93.62 96 LEU A C 1
ATOM 742 O O . LEU A 1 96 ? 6.904 -2.809 -17.099 1.00 93.62 96 LEU A O 1
ATOM 746 N N . PRO A 1 97 ? 5.176 -2.136 -18.349 1.00 91.25 97 PRO A N 1
ATOM 747 C CA . PRO A 1 97 ? 5.884 -2.363 -19.603 1.00 91.25 97 PRO A CA 1
ATOM 748 C C . PRO A 1 97 ? 7.003 -1.325 -19.777 1.00 91.25 97 PRO A C 1
ATOM 750 O O . PRO A 1 97 ? 6.803 -0.138 -19.542 1.00 91.25 97 PRO A O 1
ATOM 753 N N . SER A 1 98 ? 8.174 -1.750 -20.257 1.00 78.19 98 SER A N 1
ATOM 754 C CA . SER A 1 98 ? 9.309 -0.855 -20.537 1.00 78.19 98 SER A CA 1
ATOM 755 C C . SER A 1 98 ? 9.175 -0.103 -21.865 1.00 78.19 98 SER A C 1
ATOM 757 O O . SER A 1 98 ? 9.989 0.761 -22.180 1.00 78.19 98 SER A O 1
ATOM 759 N N . ARG A 1 99 ? 8.142 -0.417 -22.659 1.00 78.81 99 ARG A N 1
ATOM 760 C CA . ARG A 1 99 ? 7.742 0.357 -23.837 1.00 78.81 99 ARG A CA 1
ATOM 761 C C . ARG A 1 99 ? 6.295 0.796 -23.688 1.00 78.81 99 ARG A C 1
ATOM 763 O O . ARG A 1 99 ? 5.388 -0.033 -23.750 1.00 78.81 99 ARG A O 1
ATOM 770 N N . ILE A 1 100 ? 6.089 2.100 -23.572 1.00 65.12 100 ILE A N 1
ATOM 771 C CA . ILE A 1 100 ? 4.791 2.720 -23.824 1.00 65.12 100 ILE A CA 1
ATOM 772 C C . ILE A 1 100 ? 4.635 2.713 -25.346 1.00 65.12 100 ILE A C 1
ATOM 774 O O . ILE A 1 100 ? 5.434 3.332 -26.048 1.00 65.12 100 ILE A O 1
ATOM 778 N N . ARG A 1 101 ? 3.680 1.947 -25.888 1.00 58.25 101 ARG A N 1
ATOM 779 C CA . ARG A 1 101 ? 3.348 2.076 -27.313 1.00 58.25 101 ARG A CA 1
ATOM 780 C C . ARG A 1 101 ? 2.744 3.467 -27.493 1.00 58.25 101 ARG A C 1
ATOM 782 O O . ARG A 1 101 ? 1.644 3.713 -27.012 1.00 58.25 101 ARG A O 1
ATOM 789 N N . GLY A 1 102 ? 3.512 4.367 -28.100 1.00 60.00 102 GLY A N 1
ATOM 790 C CA . GLY A 1 102 ? 3.029 5.676 -28.519 1.00 60.00 102 GLY A CA 1
ATOM 791 C C . GLY A 1 102 ? 1.956 5.528 -29.596 1.00 60.00 102 GLY A C 1
ATOM 792 O O . GLY A 1 102 ? 2.058 4.637 -30.442 1.00 60.00 102 GLY A O 1
ATOM 793 N N . SER A 1 103 ? 0.939 6.380 -29.468 1.00 48.06 103 SER A N 1
ATOM 794 C CA . SER A 1 103 ? -0.124 6.704 -30.427 1.00 48.06 103 SER A CA 1
ATOM 795 C C . SER A 1 103 ? 0.375 6.946 -31.843 1.00 48.06 103 SER A C 1
ATOM 797 O O . SER A 1 103 ? 1.418 7.632 -31.952 1.00 48.06 103 SER A O 1
#